Protein AF-A0A847XIX2-F1 (afdb_monomer)

Radius of gyration: 16.36 Å; Cα contacts (8 Å, |Δi|>4): 237; chains: 1; bounding box: 57×35×33 Å

Foldseek 3Di:
DPQPFDAPPVRQWTDGVVIDGVCLVVFDQDFLRKGFDPPDDFQDDPNAGEKEWEAEPPDPQCVVAVVLLVVLVVVLPPRHHYYYHHHCPPPVVLCVVQHPPAPGWIQTRVTIIDGTHSPVVDRVSSSVRSLQSNCVRSVNPPVVSRD

Secondary structure (DSSP, 8-state):
-----EE-TTS-EEESTT-EEHHHHHSPEEGGGEEE-TTPPP-EETTEEEEEEEE-TT-HHHHHHHHHHHHHHHHHGGGSEEEEEESSSTTHHHHHHH-SS-SSEEEETTTEEEES--TTT-HHHHHHHHHHHHHHHHTS-SHHHH-

Structure (mmCIF, N/CA/C/O backbone):
data_AF-A0A847XIX2-F1
#
_entry.id   AF-A0A847XIX2-F1
#
loop_
_atom_site.group_PDB
_atom_site.id
_atom_site.type_symbol
_atom_site.label_atom_id
_atom_site.label_alt_id
_atom_site.label_comp_id
_atom_site.label_asym_id
_atom_site.label_entity_id
_atom_site.label_seq_id
_atom_site.pdbx_PDB_ins_code
_atom_site.Cartn_x
_atom_site.Cartn_y
_atom_site.Cartn_z
_atom_site.occupancy
_atom_site.B_iso_or_equiv
_atom_site.auth_seq_id
_atom_site.auth_comp_id
_atom_site.auth_asym_id
_atom_site.auth_atom_id
_atom_site.pdbx_PDB_model_num
ATOM 1 N N . ASN A 1 1 ? 42.146 12.333 0.985 1.00 47.88 1 ASN A N 1
ATOM 2 C CA . ASN A 1 1 ? 40.869 11.598 0.914 1.00 47.88 1 ASN A CA 1
ATOM 3 C C . ASN A 1 1 ? 40.205 11.676 2.268 1.00 47.88 1 ASN A C 1
ATOM 5 O O . ASN A 1 1 ? 40.368 10.774 3.077 1.00 47.88 1 ASN A O 1
ATOM 9 N N . LEU A 1 2 ? 39.581 12.819 2.542 1.00 46.84 2 LEU A N 1
ATOM 10 C CA . LEU A 1 2 ? 38.723 13.001 3.703 1.00 46.84 2 LEU A CA 1
ATOM 11 C C . LEU A 1 2 ? 37.314 12.763 3.157 1.00 46.84 2 LEU A C 1
ATOM 13 O O . LEU A 1 2 ? 36.837 13.565 2.360 1.00 46.84 2 LEU A O 1
ATOM 17 N N . TYR A 1 3 ? 36.734 11.599 3.436 1.00 54.59 3 TYR A N 1
ATOM 18 C CA . TYR A 1 3 ? 35.312 11.390 3.185 1.00 54.59 3 TYR A CA 1
ATOM 19 C C . TYR A 1 3 ? 34.588 12.157 4.293 1.00 54.59 3 TYR A C 1
ATOM 21 O O . TYR A 1 3 ? 34.498 11.662 5.416 1.00 54.59 3 TYR A O 1
ATOM 29 N N . ASP A 1 4 ? 34.184 13.395 4.011 1.00 63.66 4 ASP A N 1
ATOM 30 C CA . ASP A 1 4 ? 33.362 14.188 4.924 1.00 63.66 4 ASP A CA 1
ATOM 31 C C . ASP A 1 4 ? 31.933 13.656 4.832 1.00 63.66 4 ASP A C 1
ATOM 33 O O . ASP A 1 4 ? 31.161 14.024 3.951 1.00 63.66 4 ASP A O 1
ATOM 37 N N . PHE A 1 5 ? 31.595 12.731 5.724 1.00 66.00 5 PHE A N 1
ATOM 38 C CA . PHE A 1 5 ? 30.208 12.369 5.961 1.00 66.00 5 PHE A CA 1
ATOM 39 C C . PHE A 1 5 ? 29.532 13.525 6.708 1.00 66.00 5 PHE A C 1
ATOM 41 O O . PHE A 1 5 ? 30.010 13.966 7.755 1.00 66.00 5 PHE A O 1
ATOM 48 N N . VAL A 1 6 ? 28.429 14.036 6.165 1.00 74.31 6 VAL A N 1
ATOM 49 C CA . VAL A 1 6 ? 27.674 15.144 6.770 1.00 74.31 6 VAL A CA 1
ATOM 50 C C . VAL A 1 6 ? 26.356 14.600 7.297 1.00 74.31 6 VAL A C 1
ATOM 52 O O . VAL A 1 6 ? 25.604 13.986 6.550 1.00 74.31 6 VAL A O 1
ATOM 55 N N . VAL A 1 7 ? 26.069 14.828 8.576 1.00 72.75 7 VAL A N 1
ATOM 56 C CA . VAL A 1 7 ? 24.781 14.475 9.188 1.00 72.75 7 VAL A CA 1
ATOM 57 C C . VAL A 1 7 ? 23.921 15.733 9.287 1.00 72.75 7 VAL A C 1
ATOM 59 O O . VAL A 1 7 ? 24.438 16.802 9.626 1.00 72.75 7 VAL A O 1
ATOM 62 N N . THR A 1 8 ? 22.628 15.638 8.977 1.00 71.12 8 THR A N 1
ATOM 63 C CA . THR A 1 8 ? 21.691 16.755 9.177 1.00 71.12 8 THR A CA 1
ATOM 64 C C . THR A 1 8 ? 21.594 17.138 10.654 1.00 71.12 8 THR A C 1
ATOM 66 O O . THR A 1 8 ? 21.848 16.333 11.546 1.00 71.12 8 THR A O 1
ATOM 69 N N . ALA A 1 9 ? 21.242 18.394 10.943 1.00 73.12 9 ALA A N 1
ATOM 70 C CA . ALA A 1 9 ? 21.202 18.900 12.320 1.00 73.12 9 ALA A CA 1
ATOM 71 C C . ALA A 1 9 ? 20.197 18.153 13.221 1.00 73.12 9 ALA A C 1
ATOM 73 O O . ALA A 1 9 ? 20.381 18.106 14.435 1.00 73.12 9 ALA A O 1
ATOM 74 N N . ASP A 1 10 ? 19.158 17.573 12.624 1.00 71.25 10 ASP A N 1
ATOM 75 C CA . ASP A 1 10 ? 18.155 16.718 13.266 1.00 71.25 10 ASP A CA 1
ATOM 76 C C . ASP A 1 10 ? 18.567 15.232 13.325 1.00 71.25 10 ASP A C 1
ATOM 78 O O . ASP A 1 10 ? 17.842 14.423 13.892 1.00 71.25 10 ASP A O 1
ATOM 82 N N . GLY A 1 11 ? 19.721 14.859 12.763 1.00 67.00 11 GLY A N 1
ATOM 83 C CA . GLY A 1 11 ? 20.233 13.489 12.769 1.00 67.00 11 GLY A CA 1
ATOM 84 C C . GLY A 1 11 ? 19.557 12.533 11.784 1.00 67.00 11 GLY A C 1
ATOM 85 O O . GLY A 1 11 ? 19.923 11.361 11.767 1.00 67.00 11 GLY A O 1
ATOM 86 N N . SER A 1 12 ? 18.604 13.000 10.974 1.00 67.06 12 SER A N 1
ATOM 87 C CA . SER A 1 12 ? 17.774 12.141 10.116 1.00 67.06 12 SER A CA 1
ATOM 88 C C . SER A 1 12 ? 18.496 11.616 8.872 1.00 67.06 12 SER A C 1
ATOM 90 O O . SER A 1 12 ? 18.178 10.532 8.390 1.00 67.06 12 SER A O 1
ATOM 92 N N . LYS A 1 13 ? 19.490 12.343 8.346 1.00 64.12 13 LYS A N 1
ATOM 93 C CA . LYS A 1 13 ? 20.171 11.981 7.093 1.00 64.12 13 LYS A CA 1
ATOM 94 C C . LYS A 1 13 ? 21.680 12.009 7.242 1.00 64.12 13 LYS A C 1
ATOM 96 O O . LYS A 1 13 ? 22.248 12.950 7.794 1.00 64.12 13 LYS A O 1
ATOM 101 N N . LEU A 1 14 ? 22.324 10.992 6.684 1.00 71.56 14 LEU A N 1
ATOM 102 C CA . LEU A 1 14 ? 23.767 10.885 6.530 1.00 71.56 14 LEU A CA 1
ATOM 103 C C . LEU A 1 14 ? 24.114 11.039 5.048 1.00 71.56 14 LEU A C 1
ATOM 105 O O . LEU A 1 14 ? 23.931 10.131 4.242 1.00 71.56 14 LEU A O 1
ATOM 109 N N . PHE A 1 15 ? 24.677 12.179 4.678 1.00 63.47 15 PHE A N 1
ATOM 110 C CA . PHE A 1 15 ? 25.220 12.387 3.345 1.00 63.47 15 PHE A CA 1
ATOM 111 C C . PHE A 1 15 ? 26.578 11.688 3.229 1.00 63.47 15 PHE A C 1
ATOM 113 O O . PHE A 1 15 ? 27.596 12.166 3.730 1.00 63.47 15 PHE A O 1
ATOM 120 N N . THR A 1 16 ? 26.557 10.528 2.577 1.00 65.19 16 THR A N 1
ATOM 121 C CA . THR A 1 16 ? 27.717 9.888 1.938 1.00 65.19 16 THR A CA 1
ATOM 122 C C . THR A 1 16 ? 27.641 10.124 0.422 1.00 65.19 16 THR A C 1
ATOM 124 O O . THR A 1 16 ? 26.714 10.796 -0.031 1.00 65.19 16 THR A O 1
ATOM 127 N N . ASP A 1 17 ? 28.552 9.557 -0.381 1.00 55.53 17 ASP A N 1
ATOM 128 C CA . ASP A 1 17 ? 28.501 9.649 -1.856 1.00 55.53 17 ASP A CA 1
ATOM 129 C C . ASP A 1 17 ? 27.150 9.192 -2.458 1.00 55.53 17 ASP A C 1
ATOM 131 O O . ASP A 1 17 ? 26.818 9.582 -3.576 1.00 55.53 17 ASP A O 1
ATOM 135 N N . SER A 1 18 ? 26.359 8.399 -1.724 1.00 57.62 18 SER A N 1
ATOM 136 C CA . SER A 1 18 ? 25.035 7.909 -2.131 1.00 57.62 18 SER A CA 1
ATOM 137 C C . SER A 1 18 ? 23.847 8.526 -1.379 1.00 57.62 18 SER A C 1
ATOM 139 O O . SER A 1 18 ? 22.728 8.350 -1.840 1.00 57.62 18 SER A O 1
ATOM 141 N N . GLY A 1 19 ? 24.062 9.268 -0.282 1.00 58.41 19 GLY A N 1
ATOM 142 C CA . GLY A 1 19 ? 22.984 9.764 0.591 1.00 58.41 19 GLY A CA 1
ATOM 143 C C . GLY A 1 19 ? 22.229 8.626 1.297 1.00 58.41 19 GLY A C 1
ATOM 144 O O . GLY A 1 19 ? 21.650 7.757 0.663 1.00 58.41 19 GLY A O 1
ATOM 145 N N . ILE A 1 20 ? 22.260 8.591 2.625 1.00 65.19 20 ILE A N 1
ATOM 146 C CA . ILE A 1 20 ? 21.621 7.545 3.430 1.00 65.19 20 ILE A CA 1
ATOM 147 C C . ILE A 1 20 ? 20.583 8.203 4.337 1.00 65.19 20 ILE A C 1
ATOM 149 O O . ILE A 1 20 ? 20.929 9.101 5.111 1.00 65.19 20 ILE A O 1
ATOM 153 N N . ASP A 1 21 ? 19.334 7.748 4.268 1.00 66.25 21 ASP A N 1
ATOM 154 C CA . ASP A 1 21 ? 18.308 8.106 5.247 1.00 66.25 21 ASP A CA 1
ATOM 155 C C . ASP A 1 21 ? 18.444 7.196 6.478 1.00 66.25 21 ASP A C 1
ATOM 157 O O . ASP A 1 21 ? 18.308 5.974 6.400 1.00 66.25 21 ASP A O 1
ATOM 161 N N . LEU A 1 22 ? 18.806 7.781 7.622 1.00 62.22 22 LEU A N 1
ATOM 162 C CA . LEU A 1 22 ? 19.027 7.020 8.851 1.00 62.22 22 LEU A CA 1
ATOM 163 C C . LEU A 1 22 ? 17.707 6.621 9.510 1.00 62.22 22 LEU A C 1
ATOM 165 O O . LEU A 1 22 ? 17.682 5.622 10.229 1.00 62.22 22 LEU A O 1
ATOM 169 N N . ASN A 1 23 ? 16.620 7.352 9.254 1.00 62.06 23 ASN A N 1
ATOM 170 C CA . ASN A 1 23 ? 15.309 6.996 9.782 1.00 62.06 23 ASN A CA 1
ATOM 171 C C . ASN A 1 23 ? 14.792 5.718 9.119 1.00 62.06 23 ASN A C 1
ATOM 173 O O . ASN A 1 23 ? 14.237 4.876 9.809 1.00 62.06 23 ASN A O 1
ATOM 177 N N . GLU A 1 24 ? 15.048 5.518 7.825 1.00 61.25 24 GLU A N 1
ATOM 178 C CA . GLU A 1 24 ? 14.679 4.281 7.123 1.00 61.25 24 GLU A CA 1
ATOM 179 C C . GLU A 1 24 ? 15.463 3.054 7.629 1.00 61.25 24 GLU A C 1
ATOM 181 O O . GLU A 1 24 ? 14.937 1.945 7.709 1.00 61.25 24 GLU A O 1
ATOM 186 N N . ILE A 1 25 ? 16.731 3.245 8.007 1.00 62.25 25 ILE A N 1
ATOM 187 C CA . ILE A 1 25 ? 17.572 2.175 8.570 1.00 62.25 25 ILE A CA 1
ATOM 188 C C . ILE A 1 25 ? 17.114 1.783 9.977 1.00 62.25 25 ILE A C 1
ATOM 190 O O . ILE A 1 25 ? 17.231 0.620 10.365 1.00 62.25 25 ILE A O 1
ATOM 194 N N . LEU A 1 26 ? 16.654 2.764 10.751 1.00 62.22 26 LEU A N 1
ATOM 195 C CA . LEU A 1 26 ? 16.2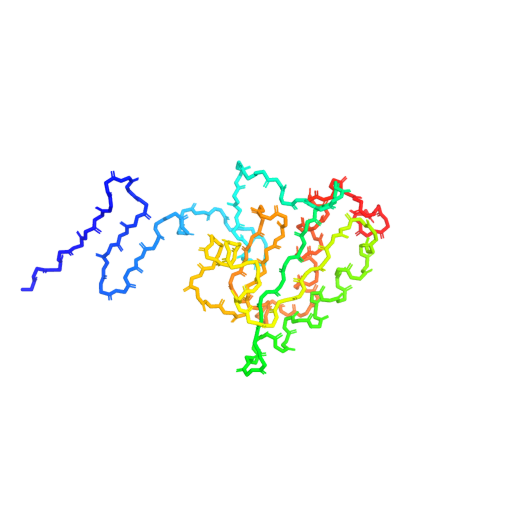11 2.573 12.130 1.00 62.22 26 LEU A CA 1
ATOM 196 C C . LEU A 1 26 ? 14.723 2.225 12.234 1.00 62.22 26 LEU A C 1
ATOM 198 O O . LEU A 1 26 ? 14.295 1.777 13.296 1.00 62.22 26 LEU A O 1
ATOM 202 N N . ALA A 1 27 ? 13.954 2.427 11.163 1.00 63.38 27 ALA A N 1
ATOM 203 C CA . ALA A 1 27 ? 12.546 2.084 11.100 1.00 63.38 27 ALA A CA 1
ATOM 204 C C . ALA A 1 27 ? 12.361 0.576 11.283 1.00 63.38 27 ALA A C 1
ATOM 206 O O . ALA A 1 27 ? 13.058 -0.250 10.682 1.00 63.38 27 ALA A O 1
ATOM 207 N N . GLU A 1 28 ? 11.405 0.223 12.137 1.00 72.06 28 GLU A N 1
ATOM 208 C CA . GLU A 1 28 ? 11.018 -1.162 12.331 1.00 72.06 28 GLU A CA 1
ATOM 209 C C . GLU A 1 28 ? 10.475 -1.711 11.008 1.00 72.06 28 GLU A C 1
ATOM 211 O O . GLU A 1 28 ? 9.582 -1.131 10.384 1.00 72.06 28 GLU A O 1
ATOM 216 N N . ARG A 1 29 ? 11.080 -2.809 10.549 1.00 79.75 29 ARG A N 1
ATOM 217 C CA . ARG A 1 29 ? 10.622 -3.540 9.372 1.00 79.75 29 ARG A CA 1
ATOM 218 C C . ARG A 1 29 ? 9.685 -4.636 9.833 1.00 79.75 29 ARG A C 1
ATOM 220 O O . ARG A 1 29 ? 10.093 -5.521 10.584 1.00 79.75 29 ARG A O 1
ATOM 227 N N . LEU A 1 30 ? 8.455 -4.568 9.356 1.00 88.06 30 LEU A N 1
ATOM 228 C CA . LEU A 1 30 ? 7.449 -5.596 9.543 1.00 88.06 30 LEU A CA 1
ATOM 229 C C . LEU A 1 30 ? 7.524 -6.626 8.410 1.00 88.06 30 LEU A C 1
ATOM 231 O O . LEU A 1 30 ? 8.299 -6.493 7.452 1.00 88.06 30 LEU A O 1
ATOM 235 N N . ASP A 1 31 ? 6.693 -7.657 8.521 1.00 90.50 31 ASP A N 1
ATOM 236 C CA . ASP A 1 31 ? 6.556 -8.687 7.499 1.00 90.50 31 ASP A CA 1
ATOM 237 C C . ASP A 1 31 ? 6.301 -8.082 6.107 1.00 90.50 31 ASP A C 1
ATOM 239 O O . ASP A 1 31 ? 5.658 -7.039 5.958 1.00 90.50 31 ASP A O 1
ATOM 243 N N . GLY A 1 32 ? 6.879 -8.703 5.077 1.00 91.38 32 GLY A N 1
ATOM 244 C CA . GLY A 1 32 ? 6.872 -8.170 3.711 1.00 91.38 32 GLY A CA 1
ATOM 245 C C . GLY A 1 32 ? 7.833 -7.001 3.468 1.00 91.38 32 GLY A C 1
ATOM 246 O O . GLY A 1 32 ? 7.802 -6.420 2.385 1.00 91.38 32 GLY A O 1
ATOM 247 N N . ASN A 1 33 ? 8.713 -6.681 4.427 1.00 92.62 33 ASN A N 1
ATOM 248 C CA . ASN A 1 33 ? 9.621 -5.523 4.418 1.00 92.62 33 ASN A CA 1
ATOM 249 C C . ASN A 1 33 ? 8.898 -4.166 4.434 1.00 92.62 33 ASN A C 1
ATOM 251 O O . ASN A 1 33 ? 9.432 -3.181 3.922 1.00 92.62 33 ASN A O 1
ATOM 255 N N . PHE A 1 34 ? 7.700 -4.110 5.015 1.00 94.75 34 PHE A N 1
ATOM 256 C CA . PHE A 1 34 ? 7.010 -2.846 5.240 1.00 94.75 34 PHE A CA 1
ATOM 257 C C . PHE A 1 34 ? 7.704 -2.046 6.339 1.00 94.75 34 PHE A C 1
ATOM 259 O O . PHE A 1 34 ? 8.065 -2.584 7.384 1.00 94.75 34 PHE A O 1
ATOM 266 N N . LEU A 1 35 ? 7.871 -0.754 6.101 1.00 93.25 35 LEU A N 1
ATOM 267 C CA . LEU A 1 35 ? 8.259 0.224 7.105 1.00 93.25 35 LEU A CA 1
ATOM 268 C C . LEU A 1 35 ? 7.000 0.714 7.822 1.00 93.25 35 LEU A C 1
ATOM 270 O O . LEU A 1 35 ? 5.932 0.809 7.210 1.00 93.25 35 LEU A O 1
ATOM 274 N N . VAL A 1 36 ? 7.131 1.033 9.109 1.00 91.38 36 VAL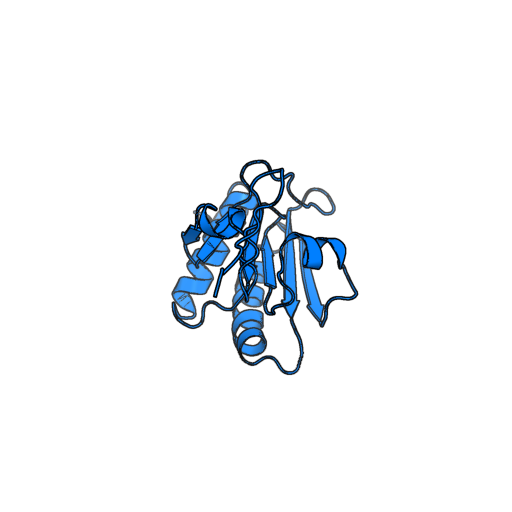 A N 1
ATOM 275 C CA . VAL A 1 36 ? 6.034 1.548 9.936 1.00 91.38 36 VAL A CA 1
ATOM 276 C C . VAL A 1 36 ? 6.307 2.972 10.411 1.00 91.38 36 VAL A C 1
ATOM 278 O O . VAL A 1 36 ? 7.405 3.308 10.857 1.00 91.38 36 VAL A O 1
ATOM 281 N N . LYS A 1 37 ? 5.275 3.814 10.348 1.00 90.25 37 LYS A N 1
ATOM 282 C CA . LYS A 1 37 ? 5.247 5.150 10.945 1.00 90.25 37 LYS A CA 1
ATOM 283 C C . LYS A 1 37 ? 4.311 5.121 12.158 1.00 90.25 37 LYS A C 1
ATOM 285 O O . LYS A 1 37 ? 3.104 5.283 12.018 1.00 90.25 37 LYS A O 1
ATOM 290 N N . GLU A 1 38 ? 4.873 4.864 13.342 1.00 80.81 38 GLU A N 1
ATOM 291 C CA . GLU A 1 38 ? 4.121 4.579 14.584 1.00 80.81 38 GLU A CA 1
ATOM 292 C C . GLU A 1 38 ? 3.062 5.636 14.937 1.00 80.81 38 GLU A C 1
ATOM 294 O O . GLU A 1 38 ? 1.923 5.290 15.246 1.00 80.81 38 GLU A O 1
ATOM 299 N N . ASP A 1 39 ? 3.411 6.919 14.812 1.00 81.56 39 ASP A N 1
ATOM 300 C CA . ASP A 1 39 ? 2.535 8.051 15.145 1.00 81.56 39 ASP A CA 1
ATOM 301 C C . ASP A 1 39 ? 1.829 8.651 13.909 1.00 81.56 39 ASP A C 1
ATOM 303 O O . ASP A 1 39 ? 1.475 9.833 13.897 1.00 81.56 39 ASP A O 1
ATOM 307 N N . ALA A 1 40 ? 1.667 7.875 12.832 1.00 84.00 40 ALA A N 1
ATOM 308 C CA . ALA A 1 40 ? 0.952 8.337 11.646 1.00 84.00 40 ALA A CA 1
ATOM 309 C C . ALA A 1 40 ? -0.546 8.516 11.923 1.00 84.00 40 ALA A C 1
ATOM 311 O O . ALA A 1 40 ? -1.217 7.606 12.415 1.00 84.00 40 ALA A O 1
ATOM 312 N N . GLU A 1 41 ? -1.083 9.671 11.533 1.00 90.44 41 GLU A N 1
ATOM 313 C CA . GLU A 1 41 ? -2.518 9.803 11.295 1.00 90.44 41 GLU A CA 1
ATOM 314 C C . GLU A 1 41 ? -2.880 8.957 10.069 1.00 90.44 41 GLU A C 1
ATOM 316 O O . GLU A 1 41 ? -2.187 9.014 9.049 1.00 90.44 41 GLU A O 1
ATOM 321 N N . ILE A 1 42 ? -3.934 8.144 10.183 1.00 96.25 42 ILE A N 1
ATOM 322 C CA . ILE A 1 42 ? -4.357 7.293 9.074 1.00 96.25 42 ILE A CA 1
ATOM 323 C C . ILE A 1 42 ? -4.913 8.182 7.967 1.00 96.25 42 ILE A C 1
ATOM 325 O O . ILE A 1 42 ? -5.814 8.987 8.194 1.00 96.25 42 ILE A O 1
ATOM 329 N N . ILE A 1 43 ? -4.378 8.027 6.757 1.00 97.56 43 ILE A N 1
ATOM 330 C CA . ILE A 1 43 ? -4.928 8.687 5.575 1.00 97.56 43 ILE A CA 1
ATOM 331 C C . ILE A 1 43 ? -6.255 8.007 5.249 1.00 97.56 43 ILE A C 1
ATOM 333 O O . ILE A 1 43 ? -6.282 6.830 4.878 1.00 97.56 43 ILE A O 1
ATOM 337 N N . GLU A 1 44 ? -7.343 8.758 5.381 1.00 97.31 44 GLU A N 1
ATOM 338 C CA . GLU A 1 44 ? -8.706 8.276 5.185 1.00 97.31 44 GLU A CA 1
ATOM 339 C C . GLU A 1 44 ? -9.451 9.068 4.103 1.00 97.31 44 GLU A C 1
ATOM 341 O O . GLU A 1 44 ? -9.245 10.268 3.919 1.00 97.31 44 GLU A O 1
ATOM 346 N N . GLU A 1 45 ? -10.377 8.397 3.421 1.00 97.75 45 GLU A N 1
ATOM 347 C CA . GLU A 1 45 ? -11.386 9.016 2.563 1.00 97.75 45 GLU A CA 1
ATOM 348 C C . GLU A 1 45 ? -12.756 8.469 2.972 1.00 97.75 45 GLU A C 1
ATOM 350 O O . GLU A 1 45 ? -12.941 7.259 3.091 1.00 97.75 45 GLU A O 1
ATOM 355 N N . ASP A 1 46 ? -13.694 9.365 3.286 1.00 95.25 46 ASP A N 1
ATOM 356 C CA . ASP A 1 46 ? -15.006 9.020 3.854 1.00 95.25 46 ASP A CA 1
ATOM 357 C C . ASP A 1 46 ? -14.937 8.097 5.095 1.00 95.25 46 ASP A C 1
ATOM 359 O O . ASP A 1 46 ? -15.805 7.250 5.313 1.00 95.25 46 ASP A O 1
ATOM 363 N N . GLY A 1 47 ? -13.904 8.278 5.930 1.00 95.75 47 GLY A N 1
ATOM 364 C CA . GLY A 1 47 ? -13.684 7.506 7.162 1.00 95.75 47 GLY A CA 1
ATOM 365 C C . GLY A 1 47 ? -13.170 6.082 6.934 1.00 95.75 47 GLY A C 1
ATOM 366 O O . GLY A 1 47 ? -13.312 5.234 7.813 1.00 95.75 47 GLY A O 1
ATOM 367 N N . LYS A 1 48 ? -12.631 5.797 5.744 1.00 97.81 48 LYS A N 1
ATOM 368 C CA . LYS A 1 48 ? -12.045 4.504 5.377 1.00 97.81 48 LYS A CA 1
ATOM 369 C C . LYS A 1 48 ? -10.556 4.672 5.079 1.00 97.81 48 LYS A C 1
ATOM 371 O O . LYS A 1 48 ? -10.215 5.608 4.350 1.00 97.81 48 LYS A O 1
ATOM 376 N N . PRO A 1 49 ? -9.677 3.768 5.546 1.00 98.19 49 PRO A N 1
ATOM 377 C CA . PRO A 1 49 ? -8.258 3.822 5.216 1.00 98.19 49 PRO A CA 1
ATOM 378 C C . PRO A 1 49 ? -8.015 3.770 3.705 1.00 98.19 49 PRO A C 1
ATOM 380 O O . PRO A 1 49 ? -8.620 2.968 2.986 1.00 98.19 49 PRO A O 1
ATOM 383 N N . VAL A 1 50 ? -7.100 4.610 3.227 1.00 98.69 50 VAL A N 1
ATOM 384 C CA . VAL A 1 50 ? -6.734 4.686 1.811 1.00 98.69 50 VAL A CA 1
ATOM 385 C C . VAL A 1 50 ? -5.510 3.818 1.528 1.00 98.69 50 VAL A C 1
ATOM 387 O O . VAL A 1 50 ? -4.490 3.921 2.208 1.00 98.69 50 VAL A O 1
ATOM 390 N N . ILE A 1 51 ? -5.596 2.982 0.499 1.00 98.69 51 ILE A N 1
ATOM 391 C CA . ILE A 1 51 ? -4.523 2.105 0.030 1.00 98.69 51 ILE A CA 1
ATOM 392 C C . ILE A 1 51 ? -4.018 2.629 -1.311 1.00 98.69 51 ILE A C 1
ATOM 394 O O . ILE A 1 51 ? -4.756 2.624 -2.295 1.00 98.69 51 ILE A O 1
ATOM 398 N N . PHE A 1 52 ? -2.767 3.076 -1.362 1.00 98.50 52 PHE A N 1
ATOM 399 C CA . PHE A 1 52 ? -2.141 3.586 -2.577 1.00 98.50 52 PHE A CA 1
ATOM 400 C C . PHE A 1 52 ? -1.208 2.550 -3.197 1.00 98.50 52 PHE A C 1
ATOM 402 O O . PHE A 1 52 ? -0.410 1.921 -2.499 1.00 98.50 52 PHE A O 1
ATOM 409 N N . LEU A 1 53 ? -1.251 2.463 -4.526 1.00 98.44 53 LEU A N 1
ATOM 410 C CA . LEU A 1 53 ? -0.197 1.862 -5.334 1.00 98.44 53 LEU A CA 1
ATOM 411 C C . LEU A 1 53 ? 0.274 2.869 -6.375 1.00 98.44 53 LEU A C 1
ATOM 413 O O . LEU A 1 53 ? -0.466 3.191 -7.303 1.00 98.44 53 LEU A O 1
ATOM 417 N N . PHE A 1 54 ? 1.521 3.307 -6.257 1.00 98.06 54 PHE A N 1
ATOM 418 C CA . PHE A 1 54 ? 2.197 4.084 -7.288 1.00 98.06 54 PHE A CA 1
ATOM 419 C C . PHE A 1 54 ? 3.011 3.150 -8.181 1.00 98.06 54 PHE A C 1
ATOM 421 O O . PHE A 1 54 ? 3.805 2.340 -7.701 1.00 98.06 54 PHE A O 1
ATOM 428 N N . THR A 1 55 ? 2.804 3.260 -9.489 1.00 96.81 55 THR A N 1
ATOM 429 C C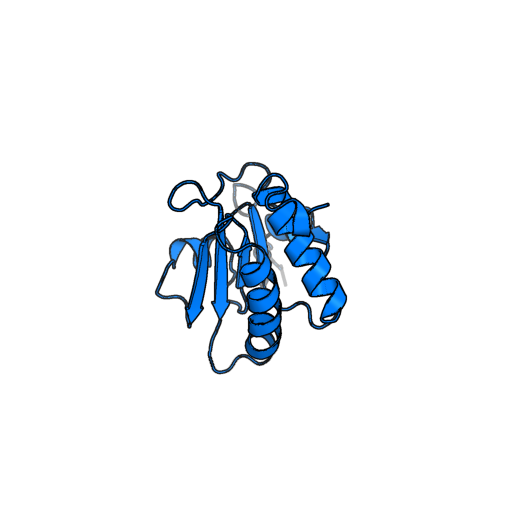A . THR A 1 55 ? 3.320 2.340 -10.512 1.00 96.81 55 THR A CA 1
ATOM 430 C C . THR A 1 55 ? 3.628 3.084 -11.817 1.00 96.81 55 THR A C 1
ATOM 432 O O . THR A 1 55 ? 3.263 4.248 -11.978 1.00 96.81 55 THR A O 1
ATOM 435 N N . THR A 1 56 ? 4.312 2.430 -12.758 1.00 95.06 56 THR A N 1
ATOM 436 C CA . THR A 1 56 ? 4.536 2.915 -14.128 1.00 95.06 56 THR A CA 1
ATOM 437 C C . THR A 1 56 ? 4.436 1.765 -15.137 1.00 95.06 56 THR A C 1
ATOM 439 O O . THR A 1 56 ? 4.678 0.607 -14.796 1.00 95.06 56 THR A O 1
ATOM 442 N N . GLU A 1 57 ? 4.107 2.079 -16.397 1.00 89.25 57 GLU A N 1
ATOM 443 C CA . GLU A 1 57 ? 3.881 1.075 -17.455 1.00 89.25 57 GLU A CA 1
ATOM 444 C C . GLU A 1 57 ? 5.128 0.219 -17.770 1.00 89.25 57 GLU A C 1
ATOM 446 O O . GLU A 1 57 ? 5.008 -0.974 -18.041 1.00 89.25 57 GLU A O 1
ATOM 451 N N . ASP A 1 58 ? 6.333 0.792 -17.672 1.00 89.06 58 ASP A N 1
ATOM 452 C CA . ASP A 1 58 ? 7.604 0.136 -18.026 1.00 89.06 58 ASP A CA 1
ATOM 453 C C . ASP A 1 58 ? 8.368 -0.414 -16.801 1.00 89.06 58 ASP A C 1
ATOM 455 O O . ASP A 1 58 ? 9.602 -0.409 -16.749 1.00 89.06 58 ASP A O 1
ATOM 459 N N . CYS A 1 59 ? 7.645 -0.887 -15.786 1.00 93.12 59 CYS A N 1
ATOM 460 C CA . CYS A 1 59 ? 8.212 -1.393 -14.538 1.00 93.12 59 CYS A CA 1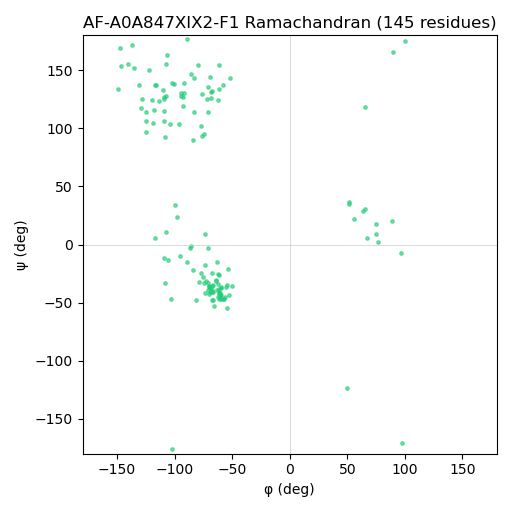
ATOM 461 C C . CYS A 1 59 ? 7.851 -2.878 -14.319 1.00 93.12 59 CYS A C 1
ATOM 463 O O . CYS A 1 59 ? 6.732 -3.189 -13.907 1.00 93.12 59 CYS A O 1
ATOM 465 N N . PRO A 1 60 ? 8.789 -3.829 -14.524 1.00 96.19 60 PRO A N 1
ATOM 466 C CA . PRO A 1 60 ? 8.511 -5.262 -14.371 1.00 96.19 60 PRO A CA 1
ATOM 467 C C . PRO A 1 60 ? 8.049 -5.662 -12.967 1.00 96.19 60 PRO A C 1
ATOM 469 O O . PRO A 1 60 ? 7.179 -6.515 -12.822 1.00 96.19 60 PRO A O 1
ATOM 472 N N . TYR A 1 61 ? 8.615 -5.034 -11.933 1.00 97.44 61 TYR A N 1
ATOM 473 C CA . TYR A 1 61 ? 8.200 -5.266 -10.549 1.00 97.44 61 TYR A CA 1
ATOM 474 C C . TYR A 1 61 ? 6.788 -4.753 -10.288 1.00 97.44 61 TYR A C 1
ATOM 476 O O . TYR A 1 61 ? 6.029 -5.396 -9.576 1.00 97.44 61 TYR A O 1
ATOM 484 N N . CYS A 1 62 ? 6.411 -3.640 -10.911 1.00 97.19 62 CYS A N 1
ATOM 485 C CA . CYS A 1 62 ? 5.074 -3.092 -10.799 1.00 97.19 62 CYS A CA 1
ATOM 486 C C . CYS A 1 62 ? 4.043 -3.985 -11.499 1.00 97.19 62 CYS A C 1
ATOM 488 O O . CYS A 1 62 ? 2.986 -4.248 -10.939 1.00 97.19 62 CYS A O 1
ATOM 490 N N . ALA A 1 63 ? 4.382 -4.520 -12.677 1.00 97.50 63 ALA A N 1
ATOM 491 C CA . ALA A 1 63 ? 3.539 -5.476 -13.394 1.00 97.50 63 ALA A CA 1
ATOM 492 C C . ALA A 1 63 ? 3.315 -6.786 -12.616 1.00 97.50 63 ALA A C 1
ATOM 494 O O . ALA A 1 63 ? 2.317 -7.465 -12.843 1.00 97.50 63 ALA A O 1
ATOM 495 N N . TRP A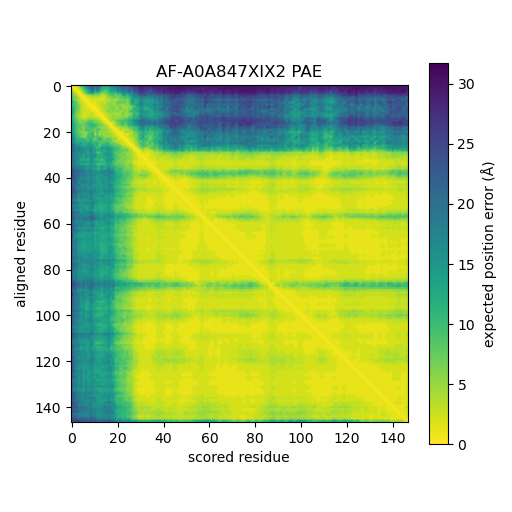 1 64 ? 4.239 -7.146 -11.719 1.00 98.25 64 TRP A N 1
ATOM 496 C CA . TRP A 1 64 ? 4.070 -8.274 -10.806 1.00 98.25 64 TRP A CA 1
ATOM 497 C C . TRP A 1 64 ? 3.234 -7.899 -9.579 1.00 98.25 64 TRP A C 1
ATOM 499 O O . TRP A 1 64 ? 2.305 -8.616 -9.241 1.00 98.25 64 TRP A O 1
ATOM 509 N N . GLU A 1 65 ? 3.542 -6.773 -8.936 1.00 98.38 65 GLU A N 1
ATOM 510 C CA . GLU A 1 65 ? 2.927 -6.364 -7.668 1.00 98.38 65 GLU A CA 1
ATOM 511 C C . GLU A 1 65 ? 1.470 -5.926 -7.818 1.00 98.38 65 GLU A C 1
ATOM 513 O O . GLU A 1 65 ? 0.634 -6.239 -6.975 1.00 98.38 65 GLU A O 1
ATOM 518 N N . GLN A 1 66 ? 1.158 -5.206 -8.898 1.00 98.06 66 GLN A N 1
ATOM 519 C CA . GLN A 1 66 ? -0.165 -4.635 -9.121 1.00 98.06 66 GLN A CA 1
ATOM 520 C C . GLN A 1 66 ? -1.294 -5.678 -9.048 1.00 98.06 66 GLN A C 1
ATOM 522 O O . GLN A 1 66 ? -2.185 -5.479 -8.226 1.00 98.06 66 GLN A O 1
ATOM 527 N N . PRO A 1 67 ? -1.276 -6.789 -9.814 1.00 98.19 67 PRO A N 1
ATOM 528 C CA . PRO A 1 67 ? -2.349 -7.781 -9.732 1.00 98.19 67 PRO A CA 1
ATOM 529 C C . PRO A 1 67 ? -2.430 -8.472 -8.362 1.00 98.19 67 PRO A C 1
ATOM 531 O O . PRO A 1 67 ? -3.520 -8.840 -7.933 1.00 98.19 67 PRO A O 1
ATOM 534 N N . VAL A 1 68 ? -1.303 -8.631 -7.657 1.00 98.62 68 VAL A N 1
ATOM 535 C CA . VAL A 1 68 ? -1.271 -9.241 -6.317 1.00 98.62 68 VAL A CA 1
ATOM 536 C C . VAL A 1 68 ? -1.977 -8.342 -5.307 1.00 98.62 68 VAL A C 1
ATOM 538 O O . VAL A 1 68 ? -2.839 -8.809 -4.564 1.00 98.62 68 VAL A O 1
ATOM 541 N N . LEU A 1 69 ? -1.650 -7.048 -5.308 1.00 98.56 69 LEU A N 1
ATOM 542 C CA . LEU A 1 69 ? -2.293 -6.079 -4.430 1.00 98.56 69 LEU A CA 1
ATOM 543 C C . LEU A 1 69 ? -3.764 -5.865 -4.798 1.00 98.56 69 LEU A C 1
ATOM 545 O O . LEU A 1 69 ? -4.585 -5.790 -3.889 1.00 98.56 69 LEU A O 1
ATOM 549 N N . GLU A 1 70 ? -4.099 -5.789 -6.091 1.00 98.50 70 GLU A N 1
ATOM 550 C CA . GLU A 1 70 ? -5.481 -5.659 -6.579 1.00 98.50 70 GLU A CA 1
ATOM 551 C C . GLU A 1 70 ? -6.371 -6.796 -6.053 1.00 98.50 70 GLU A C 1
ATOM 553 O O . GLU A 1 70 ? -7.444 -6.531 -5.515 1.00 98.50 70 GLU A O 1
ATOM 558 N N . GLU A 1 71 ? -5.897 -8.045 -6.097 1.00 98.50 71 GLU A N 1
ATOM 559 C CA . GLU A 1 71 ? -6.639 -9.188 -5.550 1.00 98.50 71 GLU A CA 1
ATOM 560 C C . GLU A 1 71 ? -6.882 -9.059 -4.037 1.00 98.50 71 GLU A C 1
ATOM 562 O O . GLU A 1 71 ? -7.980 -9.342 -3.551 1.00 98.50 71 GLU A O 1
ATOM 567 N N . VAL A 1 72 ? -5.881 -8.591 -3.282 1.00 98.62 72 VAL A N 1
ATOM 568 C CA . VAL A 1 72 ? -6.033 -8.372 -1.838 1.00 98.62 72 VAL A CA 1
ATOM 569 C C . VAL A 1 72 ? -7.042 -7.259 -1.573 1.00 98.62 72 VAL A C 1
ATOM 571 O O . VAL A 1 72 ? -8.000 -7.488 -0.839 1.00 98.62 72 VAL A O 1
ATOM 574 N N . VAL A 1 73 ? -6.887 -6.071 -2.168 1.00 98.31 73 VAL A N 1
ATOM 575 C CA . VAL A 1 73 ? -7.777 -4.924 -1.893 1.00 98.31 73 VAL A CA 1
ATOM 576 C C . VAL A 1 73 ? -9.219 -5.185 -2.333 1.00 98.31 73 VAL A C 1
ATOM 578 O O . VAL A 1 73 ? -10.147 -4.731 -1.663 1.00 98.31 73 VAL A O 1
ATOM 581 N N . GLU A 1 74 ? -9.434 -5.972 -3.393 1.00 98.31 74 GLU A N 1
ATOM 582 C CA . GLU A 1 74 ? -10.771 -6.418 -3.803 1.00 98.31 74 GLU A CA 1
ATOM 583 C C . GLU A 1 74 ? -11.480 -7.225 -2.704 1.00 98.31 74 GLU A C 1
ATOM 585 O O . GLU A 1 74 ? -12.688 -7.066 -2.513 1.00 98.31 74 GLU A O 1
ATOM 590 N N . SER A 1 75 ? -10.746 -8.040 -1.937 1.00 98.19 75 SER A N 1
ATOM 591 C CA . SER A 1 75 ? -11.314 -8.842 -0.843 1.00 98.19 75 SER A CA 1
ATOM 592 C C . SER A 1 75 ? -11.822 -8.004 0.341 1.00 98.19 75 SER A C 1
ATOM 594 O O . SER A 1 75 ? -12.744 -8.425 1.043 1.00 98.19 75 SER A O 1
ATOM 596 N N . PHE A 1 76 ? -11.284 -6.794 0.525 1.00 98.06 76 PHE A N 1
ATOM 597 C CA . PHE A 1 76 ? -11.713 -5.855 1.568 1.00 98.06 76 PHE A CA 1
ATOM 598 C C . PHE A 1 76 ? -12.927 -5.014 1.154 1.00 98.06 76 PHE A C 1
ATOM 600 O O . PHE A 1 76 ? -13.656 -4.516 2.018 1.00 98.06 76 PHE A O 1
ATOM 607 N N . GLY A 1 77 ? -13.171 -4.868 -0.151 1.00 95.94 77 GLY A N 1
ATOM 608 C CA 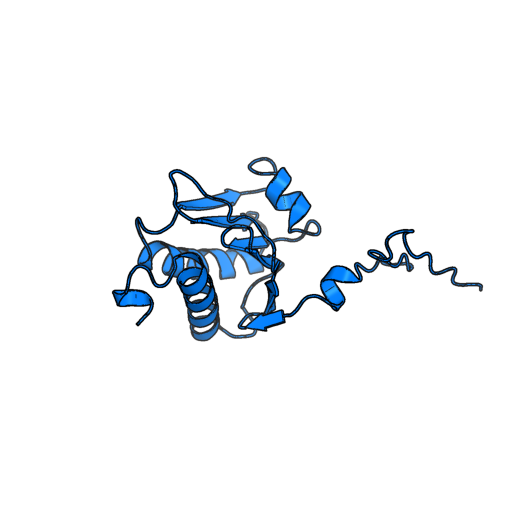. GLY A 1 77 ? -14.320 -4.152 -0.697 1.00 95.94 77 GLY A CA 1
ATOM 609 C C . GLY A 1 77 ? -14.505 -2.765 -0.075 1.00 95.94 77 GLY A C 1
ATOM 610 O O . GLY A 1 77 ? -13.598 -1.938 -0.066 1.00 95.94 77 GLY A O 1
ATOM 611 N N . ASP A 1 78 ? -15.691 -2.522 0.485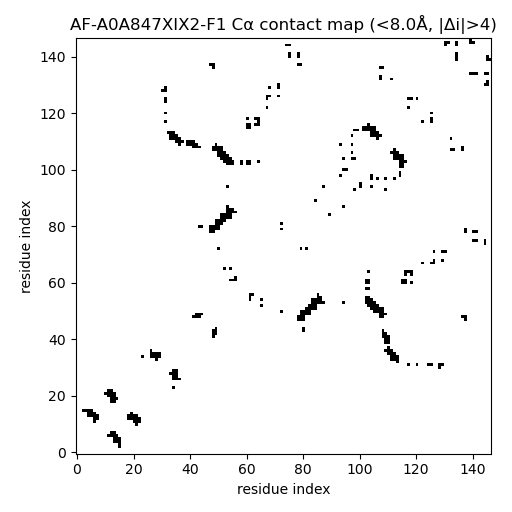 1.00 96.44 78 ASP A N 1
ATOM 612 C CA . ASP A 1 78 ? -16.069 -1.224 1.051 1.00 96.44 78 ASP A CA 1
ATOM 613 C C . ASP A 1 78 ? -15.344 -0.852 2.358 1.00 96.44 78 ASP A C 1
ATOM 615 O O . ASP A 1 78 ? -15.584 0.246 2.863 1.00 96.44 78 ASP A O 1
ATOM 619 N N . ALA A 1 79 ? -14.489 -1.709 2.924 1.00 97.88 79 ALA A N 1
ATOM 620 C CA . ALA A 1 79 ? -13.743 -1.398 4.148 1.00 97.88 79 ALA A CA 1
ATOM 621 C C . ALA A 1 79 ? -12.587 -0.402 3.926 1.00 97.88 79 ALA A C 1
ATOM 623 O O . ALA A 1 79 ? -12.108 0.201 4.884 1.00 97.88 79 ALA A O 1
ATOM 624 N N . ILE A 1 80 ? -12.156 -0.212 2.677 1.00 98.56 80 ILE A N 1
ATOM 625 C CA . ILE A 1 80 ? -11.017 0.635 2.299 1.00 98.56 80 ILE A CA 1
ATOM 626 C C . ILE A 1 80 ? -11.335 1.481 1.059 1.00 98.56 80 ILE A C 1
ATOM 628 O O . ILE A 1 80 ? -12.350 1.280 0.391 1.00 98.56 80 ILE A O 1
ATOM 632 N N . VAL A 1 81 ? -10.439 2.411 0.723 1.00 98.62 81 VAL A N 1
ATOM 633 C CA . VAL A 1 81 ? -10.423 3.106 -0.573 1.00 98.62 81 VAL A CA 1
ATOM 634 C C . VAL A 1 81 ? -9.120 2.787 -1.296 1.00 98.62 81 VAL A C 1
ATOM 636 O O . VAL A 1 81 ? -8.049 3.165 -0.834 1.00 98.62 81 VAL A O 1
ATOM 639 N N . TYR A 1 82 ? -9.194 2.110 -2.443 1.00 98.56 82 TYR A N 1
ATOM 640 C CA . TYR A 1 82 ? -8.014 1.802 -3.252 1.00 98.56 82 TYR A CA 1
ATOM 641 C C . TYR A 1 82 ? -7.739 2.885 -4.304 1.00 98.56 82 TYR A C 1
ATOM 643 O O . TYR A 1 82 ? -8.625 3.279 -5.065 1.00 98.56 82 TYR A O 1
ATOM 651 N N . LYS A 1 83 ? -6.489 3.350 -4.364 1.00 98.19 83 LYS A N 1
ATOM 652 C CA . LYS A 1 83 ? -5.992 4.371 -5.289 1.00 98.19 83 LYS A CA 1
ATOM 653 C C . LYS A 1 83 ? -4.786 3.848 -6.065 1.00 98.19 83 LYS A C 1
ATOM 655 O O . LYS A 1 83 ? -3.644 3.938 -5.618 1.00 98.19 83 LYS A O 1
ATOM 660 N N . LEU A 1 84 ? -5.045 3.355 -7.272 1.00 97.44 84 LEU A N 1
ATOM 661 C CA . LEU A 1 84 ? -4.003 3.081 -8.257 1.00 97.44 84 LEU A CA 1
ATOM 662 C C . LEU A 1 84 ? -3.532 4.394 -8.899 1.00 97.44 84 LEU A C 1
ATOM 664 O O . LEU A 1 84 ? -4.350 5.193 -9.367 1.00 97.44 84 LEU A O 1
ATOM 668 N N . ARG A 1 85 ? -2.219 4.613 -8.935 1.00 96.81 85 ARG A N 1
ATOM 669 C CA . ARG A 1 85 ? -1.571 5.801 -9.498 1.00 96.81 85 ARG A CA 1
ATOM 670 C C . ARG A 1 85 ? -0.548 5.391 -10.544 1.00 96.81 85 ARG A C 1
ATOM 672 O O . ARG A 1 85 ? 0.516 4.865 -10.231 1.00 96.81 85 ARG A O 1
ATOM 679 N N . GLN A 1 86 ? -0.899 5.625 -11.806 1.00 92.00 86 GLN A N 1
ATOM 680 C CA . GLN A 1 86 ? -0.015 5.423 -12.952 1.00 92.00 86 GLN A CA 1
ATOM 681 C C . GLN A 1 86 ? 0.854 6.678 -13.118 1.00 92.00 86 GLN A C 1
ATOM 683 O O . GLN A 1 86 ? 0.468 7.645 -13.774 1.00 92.00 86 GLN A O 1
ATOM 688 N N . GLY A 1 87 ? 2.015 6.680 -12.467 1.00 85.19 87 GLY A N 1
ATOM 689 C CA . GLY A 1 87 ? 2.900 7.832 -12.320 1.00 85.19 87 GLY A CA 1
ATOM 690 C C . GLY A 1 87 ? 2.731 8.567 -10.986 1.00 85.19 87 GLY A C 1
ATOM 691 O O . GLY A 1 87 ? 2.069 8.091 -10.070 1.00 85.19 87 GLY A O 1
ATOM 692 N N . VAL A 1 88 ? 3.369 9.738 -10.884 1.00 79.31 88 VAL A N 1
ATOM 693 C CA . VAL A 1 88 ? 3.590 10.458 -9.609 1.00 79.31 88 VAL A CA 1
ATOM 694 C C . VAL A 1 88 ? 2.902 11.826 -9.536 1.00 79.31 88 VAL A C 1
ATOM 696 O O . VAL A 1 88 ? 3.146 12.595 -8.615 1.00 79.31 88 VAL A O 1
ATOM 699 N N . LEU A 1 89 ? 2.095 12.178 -10.544 1.00 87.50 89 LEU A N 1
ATOM 700 C CA . LEU A 1 89 ? 1.458 13.501 -10.628 1.00 87.50 89 LEU A CA 1
ATOM 701 C C . LEU A 1 89 ? 0.228 13.626 -9.723 1.00 87.50 89 LEU A C 1
ATOM 703 O O . LEU A 1 89 ? -0.083 14.712 -9.243 1.00 87.50 89 LEU A O 1
ATOM 707 N N . GLU A 1 90 ? -0.486 12.526 -9.523 1.00 92.38 90 GLU A N 1
ATOM 708 C CA . GLU A 1 90 ? -1.618 12.442 -8.605 1.00 92.38 90 GLU A CA 1
ATOM 709 C C . GLU A 1 90 ? -1.125 11.979 -7.236 1.00 92.38 90 GLU A C 1
ATOM 711 O O . GLU A 1 90 ? -0.278 11.093 -7.167 1.00 92.38 90 GLU A O 1
ATOM 716 N N . ASP A 1 91 ? -1.657 12.572 -6.161 1.00 95.00 91 ASP A N 1
ATOM 717 C CA . ASP A 1 91 ? -1.242 12.293 -4.777 1.00 95.00 91 ASP A CA 1
ATOM 718 C C . ASP A 1 91 ? 0.288 12.401 -4.580 1.00 95.00 91 ASP A C 1
ATOM 720 O O . ASP A 1 91 ? 0.901 11.648 -3.823 1.00 95.00 91 ASP A O 1
ATOM 724 N N . GLN A 1 92 ? 0.910 13.365 -5.275 1.00 94.75 92 GLN A N 1
ATOM 725 C CA . GLN A 1 92 ? 2.359 13.596 -5.275 1.00 94.75 92 GLN A CA 1
ATOM 726 C C . GLN A 1 92 ? 2.921 13.795 -3.862 1.00 94.75 92 GLN A C 1
ATOM 728 O O . GLN A 1 92 ? 4.010 13.318 -3.574 1.00 94.75 92 GLN A O 1
ATOM 733 N N . GLU A 1 93 ?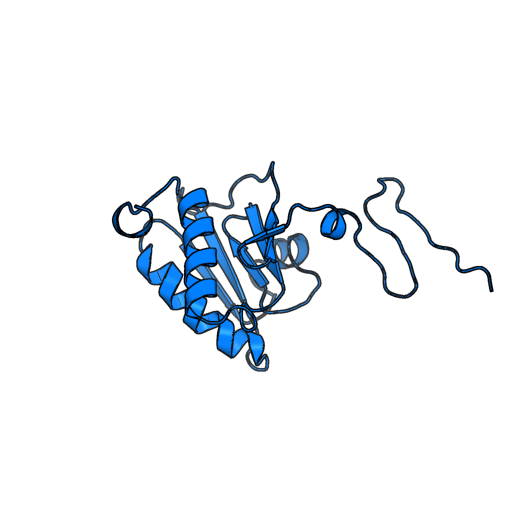 2.176 14.455 -2.972 1.00 94.50 93 GLU A N 1
ATOM 734 C CA . GLU A 1 93 ? 2.587 14.647 -1.575 1.00 94.50 93 GLU A CA 1
ATOM 735 C C . GLU A 1 93 ? 2.764 13.316 -0.831 1.00 94.50 93 GLU A C 1
ATOM 737 O O . GLU A 1 93 ? 3.738 13.149 -0.104 1.00 94.50 93 GLU A O 1
ATOM 742 N N . VAL A 1 94 ? 1.896 12.331 -1.092 1.00 95.69 94 VAL A N 1
ATOM 743 C CA . VAL A 1 94 ? 2.013 10.977 -0.533 1.00 95.69 94 VAL A CA 1
ATOM 744 C C . VAL A 1 94 ? 3.210 10.257 -1.158 1.00 95.69 94 VAL A C 1
ATOM 746 O O . VAL A 1 94 ? 3.987 9.615 -0.454 1.00 95.69 94 VAL A O 1
ATOM 749 N N . PHE A 1 95 ? 3.402 10.385 -2.473 1.00 95.56 95 PHE A N 1
ATOM 750 C CA . PHE A 1 95 ? 4.551 9.778 -3.148 1.00 95.56 95 PHE A CA 1
ATOM 751 C C . PHE A 1 95 ? 5.891 10.329 -2.633 1.00 95.56 95 PHE A C 1
ATOM 753 O O . PHE A 1 95 ? 6.825 9.563 -2.417 1.00 95.56 95 PHE A O 1
ATOM 760 N N . GLU A 1 96 ? 5.987 11.641 -2.419 1.00 93.56 96 GLU A N 1
ATOM 761 C CA . GLU A 1 96 ? 7.194 12.305 -1.915 1.00 93.56 96 GLU A CA 1
ATOM 762 C C . GLU A 1 96 ? 7.452 12.034 -0.431 1.00 93.56 96 GLU A C 1
ATOM 764 O O . GLU A 1 96 ? 8.607 12.004 -0.009 1.00 93.56 96 GLU A O 1
ATOM 769 N N . GLU A 1 97 ? 6.400 11.851 0.368 1.00 92.75 97 GLU A N 1
ATOM 770 C CA . GLU A 1 97 ? 6.540 11.565 1.794 1.00 92.75 97 GLU A CA 1
ATOM 771 C C . GLU A 1 97 ? 7.030 10.135 2.059 1.00 92.75 97 GLU A C 1
ATOM 773 O O . GLU A 1 97 ? 7.877 9.930 2.929 1.00 92.75 97 GLU A O 1
ATOM 778 N N . PHE A 1 98 ? 6.505 9.152 1.323 1.00 92.88 98 PHE A N 1
ATOM 779 C CA . PHE A 1 98 ? 6.755 7.728 1.587 1.00 92.88 98 PHE A CA 1
ATOM 780 C C . PHE A 1 98 ? 7.716 7.063 0.592 1.00 92.88 98 PHE A C 1
ATOM 782 O O . PHE A 1 98 ? 8.166 5.941 0.830 1.00 92.88 98 PHE A O 1
ATOM 789 N N . GLY A 1 99 ? 8.016 7.719 -0.528 1.00 89.94 99 GLY A N 1
ATOM 790 C CA . GLY A 1 99 ? 8.880 7.207 -1.586 1.00 89.94 99 GLY A CA 1
ATOM 791 C C . GLY A 1 99 ? 10.249 7.880 -1.643 1.00 89.94 99 GLY A C 1
ATOM 792 O O . GLY A 1 99 ? 10.462 8.985 -1.154 1.00 89.94 99 GLY A O 1
ATOM 793 N N . ASP A 1 100 ? 11.182 7.226 -2.330 1.00 89.69 100 ASP A N 1
ATOM 794 C CA . ASP A 1 100 ? 12.507 7.759 -2.680 1.00 89.69 100 ASP A CA 1
ATOM 795 C C . ASP A 1 100 ? 12.625 8.100 -4.182 1.00 89.69 100 ASP A C 1
ATOM 797 O O . ASP A 1 100 ? 13.711 8.365 -4.700 1.00 89.69 100 ASP A O 1
ATOM 801 N N . GLY A 1 101 ? 11.492 8.080 -4.894 1.00 89.19 101 GLY A N 1
ATOM 802 C CA . GLY A 1 101 ? 11.415 8.141 -6.354 1.00 89.19 101 GLY A CA 1
ATOM 803 C C . GLY A 1 101 ? 11.285 6.774 -7.039 1.00 89.19 101 GLY A C 1
ATOM 804 O O . GLY A 1 101 ? 11.068 6.729 -8.251 1.00 89.19 101 GLY A O 1
ATOM 805 N N . GLY A 1 102 ? 11.394 5.670 -6.296 1.00 92.00 102 GLY A N 1
ATOM 806 C CA . GLY A 1 102 ? 11.210 4.307 -6.783 1.00 92.00 102 GLY A CA 1
ATOM 807 C C . GLY A 1 102 ? 9.746 3.872 -6.916 1.00 92.00 102 GLY A C 1
ATOM 808 O O . GLY A 1 102 ? 8.856 4.357 -6.220 1.00 92.00 102 GLY A O 1
ATOM 809 N N . VAL A 1 103 ? 9.509 2.909 -7.812 1.00 96.06 103 VAL A N 1
ATOM 810 C CA . VAL A 1 103 ? 8.227 2.206 -7.982 1.00 96.06 103 VAL A CA 1
ATOM 811 C C . VAL A 1 103 ? 8.456 0.684 -8.118 1.00 96.06 103 VAL A C 1
ATOM 813 O O . VAL A 1 103 ? 9.516 0.282 -8.611 1.00 96.06 103 VAL A O 1
ATOM 816 N N . PRO A 1 104 ? 7.496 -0.176 -7.716 1.00 97.56 104 PRO A N 1
ATOM 817 C CA . PRO A 1 104 ? 6.212 0.190 -7.118 1.00 97.56 104 PRO A CA 1
ATOM 818 C C . PRO A 1 104 ? 6.390 0.762 -5.708 1.00 97.56 104 PRO A C 1
ATOM 820 O O . PRO A 1 104 ? 7.276 0.328 -4.978 1.00 97.56 104 PRO A O 1
ATOM 823 N N . LEU A 1 105 ? 5.567 1.741 -5.340 1.00 98.00 105 LEU A N 1
ATOM 824 C CA . LEU A 1 105 ? 5.449 2.216 -3.960 1.00 98.00 105 LEU A CA 1
ATOM 825 C C . LEU A 1 105 ? 4.048 1.871 -3.465 1.00 98.00 105 LEU A C 1
ATOM 827 O O . LEU A 1 105 ? 3.053 2.275 -4.070 1.00 98.00 105 LEU A O 1
ATOM 831 N N . ILE A 1 106 ? 3.990 1.137 -2.361 1.00 98.50 106 ILE A N 1
ATOM 832 C CA . ILE A 1 106 ? 2.756 0.750 -1.684 1.00 98.50 106 ILE A CA 1
ATOM 833 C C . ILE A 1 106 ? 2.661 1.572 -0.406 1.00 98.50 106 ILE A C 1
ATOM 835 O O . ILE A 1 106 ? 3.602 1.571 0.389 1.00 98.50 106 ILE A O 1
ATOM 839 N N . VAL A 1 107 ? 1.532 2.246 -0.197 1.00 98.25 107 VAL A N 1
ATOM 840 C CA . VAL A 1 107 ? 1.251 2.992 1.037 1.00 98.25 107 VAL A CA 1
ATOM 841 C C . VAL A 1 107 ? -0.113 2.571 1.561 1.00 98.25 107 VAL A C 1
ATOM 843 O O . VAL A 1 107 ? -1.134 2.775 0.911 1.00 98.25 107 VAL A O 1
ATOM 846 N N . LEU A 1 108 ? -0.132 1.984 2.750 1.00 98.44 108 LEU A N 1
ATOM 847 C CA . LEU A 1 108 ? -1.324 1.492 3.422 1.00 98.44 108 LEU A CA 1
ATOM 848 C C . LEU A 1 108 ? -1.684 2.479 4.541 1.00 98.44 108 LEU A C 1
ATOM 850 O O . LEU A 1 108 ? -1.007 2.553 5.573 1.00 98.44 108 LEU A O 1
ATOM 854 N N . GLY A 1 109 ? -2.711 3.295 4.296 1.00 97.38 109 GLY A N 1
ATOM 855 C CA . GLY A 1 109 ? -3.244 4.290 5.229 1.00 97.38 109 GLY A CA 1
ATOM 856 C C . GLY A 1 109 ? -2.227 5.305 5.749 1.00 97.38 109 GLY A C 1
ATOM 857 O O . GLY A 1 109 ? -2.418 5.834 6.833 1.00 97.38 109 GLY A O 1
ATOM 858 N N . GLY A 1 110 ? -1.114 5.535 5.046 1.00 96.19 110 GLY A N 1
ATOM 859 C CA . GLY A 1 110 ? -0.018 6.396 5.518 1.00 96.19 110 GLY A CA 1
ATOM 860 C C . GLY A 1 110 ? 0.754 5.857 6.733 1.00 96.19 110 GLY A C 1
ATOM 861 O O . GLY A 1 110 ? 1.624 6.547 7.262 1.00 96.19 110 GLY A O 1
ATOM 862 N N . LYS A 1 111 ? 0.455 4.632 7.183 1.00 95.56 111 LYS A N 1
ATOM 863 C CA . LYS A 1 111 ? 1.088 4.007 8.351 1.00 95.56 111 LYS A CA 1
ATOM 864 C C . LYS A 1 111 ? 2.120 2.961 7.964 1.00 95.56 111 LYS A C 1
ATOM 866 O O . LYS A 1 111 ? 3.220 2.969 8.511 1.00 95.56 111 LYS A O 1
ATOM 871 N N . TYR A 1 112 ? 1.763 2.074 7.039 1.00 96.44 112 TYR A N 1
ATOM 872 C CA . TYR A 1 112 ? 2.665 1.047 6.527 1.00 96.44 112 TYR A CA 1
ATOM 873 C C . TYR A 1 112 ? 3.018 1.375 5.089 1.00 96.44 112 TYR A C 1
ATOM 875 O O . TYR A 1 112 ? 2.131 1.677 4.294 1.00 96.44 112 TYR A O 1
ATOM 883 N N . TYR A 1 113 ? 4.292 1.313 4.731 1.00 97.06 113 TYR A N 1
ATOM 884 C CA . TYR A 1 113 ? 4.704 1.588 3.361 1.00 97.06 113 TYR A CA 1
ATOM 885 C C . TYR A 1 113 ? 5.904 0.752 2.942 1.00 97.06 113 TYR A C 1
ATOM 887 O O . TYR A 1 113 ? 6.704 0.317 3.771 1.00 97.06 113 TYR A O 1
ATOM 895 N N . ARG A 1 114 ? 6.020 0.506 1.638 1.00 96.38 114 ARG A N 1
ATOM 896 C CA . ARG A 1 114 ? 7.129 -0.248 1.058 1.00 96.38 114 ARG A CA 1
ATOM 897 C C . ARG A 1 114 ? 7.431 0.229 -0.351 1.00 96.38 114 ARG A C 1
ATOM 899 O O . ARG A 1 114 ? 6.534 0.321 -1.187 1.00 96.38 114 ARG A O 1
ATOM 906 N N . ILE A 1 115 ? 8.715 0.435 -0.619 1.00 95.81 115 ILE A N 1
ATOM 907 C CA . ILE A 1 115 ? 9.249 0.609 -1.967 1.00 95.81 115 ILE A CA 1
ATOM 908 C C . ILE A 1 115 ? 9.698 -0.764 -2.477 1.00 95.81 115 ILE A C 1
ATOM 910 O O . ILE A 1 115 ? 10.468 -1.467 -1.819 1.00 95.81 115 ILE A O 1
ATOM 914 N N . GLY A 1 116 ? 9.220 -1.146 -3.656 1.00 96.12 116 GLY A N 1
ATOM 915 C CA . GLY A 1 116 ? 9.493 -2.431 -4.287 1.00 96.12 116 GLY A CA 1
ATOM 916 C C . GLY A 1 116 ? 8.374 -3.461 -4.126 1.00 96.12 116 GLY A C 1
ATOM 917 O O . GLY A 1 116 ? 7.359 -3.242 -3.463 1.00 96.12 116 GLY A O 1
ATOM 918 N N . ALA A 1 117 ? 8.585 -4.597 -4.788 1.00 96.56 117 ALA A N 1
ATOM 919 C CA . ALA A 1 117 ? 7.623 -5.685 -4.915 1.00 96.56 117 ALA A CA 1
ATOM 920 C C . ALA A 1 117 ? 8.002 -6.916 -4.073 1.00 96.56 117 ALA A C 1
ATOM 922 O O . ALA A 1 117 ? 9.186 -7.182 -3.838 1.00 96.56 117 ALA A O 1
ATOM 923 N N . GLY A 1 118 ? 7.001 -7.719 -3.719 1.00 96.19 118 GLY A N 1
ATOM 924 C CA . GLY A 1 118 ? 7.093 -8.939 -2.909 1.00 96.19 118 GLY A CA 1
ATOM 925 C C . GLY A 1 118 ? 7.709 -10.165 -3.588 1.00 96.19 118 GLY A C 1
ATOM 926 O O . GLY A 1 118 ? 7.685 -11.261 -3.029 1.00 96.19 118 GLY A O 1
ATOM 927 N N . VAL A 1 119 ? 8.282 -10.017 -4.789 1.00 95.25 119 VAL A N 1
ATOM 928 C CA . VAL A 1 119 ? 8.690 -11.129 -5.677 1.00 95.25 119 VAL A CA 1
ATOM 929 C C . VAL A 1 119 ? 9.538 -12.198 -4.976 1.00 95.25 119 VAL A C 1
ATOM 931 O O . VAL A 1 119 ? 9.431 -13.380 -5.294 1.00 95.25 119 VAL A O 1
ATOM 934 N N . GLN A 1 120 ? 10.398 -11.802 -4.033 1.00 93.88 120 GLN A N 1
ATOM 935 C CA . GLN A 1 120 ? 11.278 -12.736 -3.320 1.00 93.88 120 GLN A CA 1
ATOM 936 C C . GLN A 1 120 ? 10.533 -13.643 -2.335 1.00 93.88 120 GLN A C 1
ATOM 938 O O . GLN A 1 120 ? 10.951 -14.783 -2.144 1.00 93.88 120 GLN A O 1
ATOM 943 N N . ALA A 1 121 ? 9.462 -13.143 -1.712 1.00 93.50 121 ALA A N 1
ATOM 944 C CA . ALA A 1 121 ? 8.603 -13.937 -0.837 1.00 93.50 121 ALA A CA 1
ATOM 945 C C . ALA A 1 121 ? 7.708 -14.878 -1.658 1.00 93.50 121 ALA A C 1
ATOM 947 O O . ALA A 1 121 ? 7.441 -16.006 -1.245 1.00 93.50 121 ALA A O 1
ATOM 948 N N . GLY A 1 122 ? 7.315 -14.433 -2.854 1.00 97.06 122 GLY A N 1
ATOM 949 C CA . GLY A 1 122 ? 6.337 -15.112 -3.690 1.00 97.06 122 GLY A CA 1
ATOM 950 C C . GLY A 1 122 ? 4.918 -14.634 -3.393 1.00 97.06 122 GLY A C 1
ATOM 951 O O . GLY A 1 122 ? 4.662 -13.960 -2.400 1.00 97.06 122 GLY A O 1
ATOM 952 N N . GLU A 1 123 ? 4.002 -14.973 -4.293 1.00 98.06 123 GLU A N 1
ATOM 953 C CA . GLU A 1 123 ? 2.648 -14.414 -4.323 1.00 98.06 123 GLU A CA 1
ATOM 954 C C . GLU A 1 123 ? 1.836 -14.709 -3.053 1.00 98.06 123 GLU A C 1
ATOM 956 O O . GLU A 1 123 ? 1.254 -13.792 -2.486 1.00 98.06 123 GLU A O 1
ATOM 961 N N . ASP A 1 124 ? 1.838 -15.956 -2.569 1.00 97.88 124 ASP A N 1
ATOM 962 C CA . ASP A 1 124 ? 1.024 -16.357 -1.411 1.00 97.88 124 ASP A CA 1
ATOM 963 C C . ASP A 1 124 ? 1.422 -15.603 -0.131 1.00 97.88 124 ASP A C 1
ATOM 965 O O . ASP A 1 124 ? 0.565 -15.088 0.585 1.00 97.88 124 ASP A O 1
ATOM 969 N N . LEU A 1 125 ? 2.728 -15.498 0.138 1.00 97.44 125 LEU A N 1
ATOM 970 C CA . LEU A 1 125 ? 3.235 -14.769 1.304 1.00 97.44 125 LEU A CA 1
ATOM 971 C C . LEU A 1 125 ? 3.042 -13.262 1.152 1.00 97.44 125 LEU A C 1
ATOM 973 O O . LEU A 1 125 ? 2.723 -12.590 2.127 1.00 97.44 125 LEU A O 1
ATOM 977 N N . GLU A 1 126 ? 3.197 -12.724 -0.058 1.00 98.25 126 GLU A N 1
ATOM 978 C CA . GLU A 1 126 ? 2.929 -11.308 -0.297 1.00 98.25 126 GLU A CA 1
ATOM 979 C C . GLU A 1 126 ? 1.466 -10.961 0.006 1.00 98.25 126 GLU A C 1
ATOM 981 O O . GLU A 1 126 ? 1.196 -9.989 0.711 1.00 98.25 126 GLU A O 1
ATOM 986 N N . LYS A 1 127 ? 0.522 -11.804 -0.433 1.00 98.56 127 LYS A N 1
ATOM 987 C CA . LYS A 1 127 ? -0.901 -11.656 -0.103 1.00 98.56 127 LYS A CA 1
ATOM 988 C C . LYS A 1 127 ? -1.144 -11.711 1.403 1.00 98.56 127 LYS A C 1
ATOM 990 O O . LYS A 1 127 ? -1.900 -10.888 1.917 1.00 98.56 127 LYS A O 1
ATOM 995 N N . GLU A 1 128 ? -0.500 -12.635 2.116 1.00 97.88 128 GLU A N 1
ATOM 996 C CA . GLU A 1 128 ? -0.605 -12.755 3.577 1.00 97.88 128 GLU A CA 1
ATOM 997 C C . GLU A 1 128 ? -0.117 -11.484 4.293 1.00 97.88 128 GLU A C 1
ATOM 999 O O . GLU A 1 128 ? -0.804 -10.965 5.178 1.00 97.88 128 GLU A O 1
ATOM 1004 N N . TYR A 1 129 ? 1.027 -10.935 3.878 1.00 97.75 129 TYR A N 1
ATOM 1005 C CA . TYR A 1 129 ? 1.594 -9.720 4.468 1.00 97.75 129 TYR A CA 1
ATOM 1006 C C . TYR A 1 129 ? 0.725 -8.492 4.205 1.00 97.75 129 TYR A C 1
ATOM 1008 O O . TYR A 1 129 ? 0.388 -7.763 5.140 1.00 97.75 129 TYR A O 1
ATOM 1016 N N . LEU A 1 130 ? 0.302 -8.290 2.954 1.00 98.50 130 LEU A N 1
ATOM 1017 C CA . LEU A 1 130 ? -0.609 -7.208 2.583 1.00 98.50 130 LEU A CA 1
ATOM 1018 C C . LEU A 1 130 ? -1.923 -7.298 3.366 1.00 98.50 130 LEU A C 1
ATOM 1020 O O . LEU A 1 130 ? -2.361 -6.308 3.952 1.00 98.50 130 LEU A O 1
ATOM 1024 N N . THR A 1 131 ? -2.514 -8.494 3.439 1.00 98.50 131 THR A N 1
ATOM 1025 C CA . THR A 1 131 ? -3.758 -8.739 4.183 1.00 98.50 131 THR A CA 1
ATOM 1026 C C . THR A 1 131 ? -3.587 -8.406 5.660 1.00 98.50 131 THR A C 1
ATOM 1028 O O . THR A 1 131 ? -4.397 -7.671 6.216 1.00 98.50 131 THR A O 1
ATOM 1031 N N . THR A 1 132 ? -2.502 -8.871 6.284 1.00 97.69 132 THR A N 1
ATOM 1032 C CA . THR A 1 132 ? -2.209 -8.616 7.702 1.00 97.69 132 THR A CA 1
ATOM 1033 C C . THR A 1 132 ? -2.147 -7.118 8.001 1.00 97.69 132 THR A C 1
ATOM 1035 O O . THR A 1 132 ? -2.783 -6.636 8.943 1.00 97.69 132 THR A O 1
ATOM 1038 N N . HIS A 1 133 ? -1.431 -6.350 7.178 1.00 97.50 133 HIS A N 1
ATOM 1039 C CA . HIS A 1 133 ? -1.294 -4.906 7.378 1.00 97.50 133 HIS A CA 1
ATOM 1040 C C . HIS A 1 133 ? -2.610 -4.156 7.154 1.00 97.50 133 HIS A C 1
ATOM 1042 O O . HIS A 1 133 ? -2.940 -3.257 7.931 1.00 97.50 133 HIS A O 1
ATOM 1048 N N . ILE A 1 134 ? -3.400 -4.545 6.149 1.00 98.25 134 ILE A N 1
ATOM 1049 C CA . ILE A 1 134 ? -4.714 -3.937 5.889 1.00 98.25 134 ILE A CA 1
ATOM 1050 C C . ILE A 1 134 ? -5.722 -4.305 6.995 1.00 98.25 134 ILE A C 1
ATOM 1052 O O . ILE A 1 134 ? -6.489 -3.446 7.432 1.00 98.25 134 ILE A O 1
ATOM 1056 N N . CYS A 1 135 ? -5.687 -5.526 7.533 1.00 98.00 135 CYS A N 1
ATOM 1057 C CA . CYS A 1 135 ? -6.490 -5.916 8.696 1.00 98.00 135 CYS A CA 1
ATOM 1058 C C . CYS A 1 135 ? -6.153 -5.075 9.934 1.00 98.00 135 CYS A C 1
ATOM 1060 O O . CYS A 1 135 ? -7.053 -4.601 10.626 1.00 98.00 135 CYS A O 1
ATOM 1062 N N . ASN A 1 136 ? -4.868 -4.811 10.184 1.00 95.44 136 ASN A N 1
ATOM 1063 C CA . ASN A 1 136 ? -4.450 -3.932 11.279 1.00 95.44 136 ASN A CA 1
ATOM 1064 C C . ASN A 1 136 ? -4.953 -2.490 11.093 1.00 95.44 136 ASN A C 1
ATOM 1066 O O . ASN A 1 136 ? -5.371 -1.854 12.060 1.00 95.44 136 ASN A O 1
ATOM 1070 N N . LEU A 1 137 ? -4.946 -1.981 9.857 1.00 95.50 137 LEU A N 1
ATOM 1071 C CA . LEU A 1 137 ? -5.452 -0.647 9.505 1.00 95.50 137 LEU A CA 1
ATOM 1072 C C . LEU A 1 137 ? -6.962 -0.501 9.681 1.00 95.50 137 LEU A C 1
ATOM 1074 O O . LEU A 1 137 ? -7.437 0.533 10.138 1.00 95.50 137 LEU A O 1
ATOM 1078 N N . THR A 1 138 ? -7.711 -1.528 9.302 1.00 96.25 138 THR A N 1
ATOM 1079 C CA . THR A 1 138 ? -9.181 -1.534 9.330 1.00 96.25 138 THR A CA 1
ATOM 1080 C C . THR A 1 138 ? -9.751 -1.943 10.687 1.00 96.25 138 THR A C 1
ATOM 1082 O O . THR A 1 138 ? -10.969 -1.982 10.857 1.00 96.25 138 THR A O 1
ATOM 1085 N N . GLY A 1 139 ? -8.895 -2.271 11.661 1.00 94.75 139 GLY A N 1
ATOM 1086 C CA . GLY A 1 139 ? -9.327 -2.801 12.953 1.00 94.75 139 GLY A CA 1
ATOM 1087 C C . GLY A 1 139 ? -9.988 -4.179 12.844 1.00 94.75 139 GLY A C 1
ATOM 1088 O O . GLY A 1 139 ? -10.872 -4.484 13.641 1.00 94.75 139 GLY A O 1
ATOM 1089 N N . GLY A 1 140 ? -9.578 -4.989 11.862 1.00 95.88 140 GLY A N 1
ATOM 1090 C CA . GLY A 1 140 ? -10.076 -6.348 11.631 1.00 95.88 140 GLY A CA 1
ATOM 1091 C C . GLY A 1 140 ? -11.309 -6.441 10.727 1.00 95.88 140 GLY A C 1
ATOM 1092 O O . GLY A 1 140 ? -12.024 -7.438 10.787 1.00 95.88 140 GLY A O 1
ATOM 1093 N N . ILE A 1 141 ? -11.594 -5.423 9.906 1.00 95.00 141 ILE A N 1
ATOM 1094 C CA . ILE A 1 141 ? -12.784 -5.392 9.043 1.00 95.00 141 ILE A CA 1
ATOM 1095 C C . ILE A 1 141 ? -12.378 -5.553 7.567 1.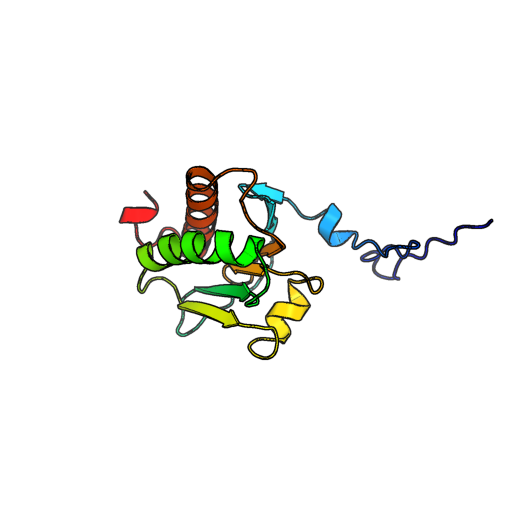00 95.00 141 ILE A C 1
ATOM 1097 O O . ILE A 1 141 ? -11.597 -4.745 7.068 1.00 95.00 141 ILE A O 1
ATOM 1101 N N . PRO A 1 142 ? -12.962 -6.512 6.821 1.00 96.44 142 PRO A N 1
ATOM 1102 C CA . PRO A 1 142 ? -14.024 -7.435 7.233 1.00 96.44 142 PRO A CA 1
ATOM 1103 C C . PRO A 1 142 ? -13.502 -8.672 7.988 1.00 96.44 142 PRO A C 1
ATOM 1105 O O . PRO A 1 142 ? -12.501 -9.271 7.600 1.00 96.44 142 PRO A O 1
ATOM 1108 N N . GLU A 1 143 ? -14.253 -9.129 8.998 1.00 95.31 143 GLU A N 1
ATOM 1109 C CA . GLU A 1 143 ? -13.910 -10.319 9.806 1.00 95.31 143 GLU A CA 1
ATOM 1110 C C . GLU A 1 143 ? -13.681 -11.570 8.944 1.00 95.31 143 GLU A C 1
ATOM 1112 O O . GLU A 1 143 ? -12.794 -12.359 9.222 1.00 95.31 143 GLU A O 1
ATOM 1117 N N . SER A 1 144 ? -14.416 -11.729 7.836 1.00 95.44 144 SER A N 1
ATOM 1118 C CA . SER A 1 144 ? -14.269 -12.883 6.934 1.00 95.44 144 SER A CA 1
ATOM 1119 C C . SER A 1 144 ? -12.903 -13.001 6.251 1.00 95.44 144 SER A C 1
ATOM 1121 O O . SER A 1 144 ? -12.636 -14.027 5.631 1.00 95.44 144 SER A O 1
ATOM 1123 N N . ILE A 1 145 ? -12.106 -11.931 6.278 1.00 96.25 145 ILE A N 1
ATOM 1124 C CA . ILE A 1 145 ? -10.747 -11.878 5.732 1.00 96.25 145 ILE A CA 1
ATOM 1125 C C . ILE A 1 145 ? -9.712 -11.820 6.865 1.00 96.25 145 ILE A C 1
ATOM 1127 O O . ILE A 1 145 ? -8.625 -12.371 6.719 1.00 96.25 145 ILE A O 1
ATOM 1131 N N . CYS A 1 146 ? -10.049 -11.173 7.984 1.00 94.19 146 CYS A N 1
ATOM 1132 C CA . CYS A 1 146 ? -9.120 -10.902 9.080 1.00 94.19 146 CYS A CA 1
ATOM 1133 C C . CYS A 1 146 ? -9.139 -11.919 10.238 1.00 94.19 146 CYS A C 1
ATOM 1135 O O . CYS A 1 146 ? -8.252 -11.834 11.091 1.00 94.19 146 CYS A O 1
ATOM 1137 N N . GLU A 1 147 ? -10.105 -12.850 10.289 1.00 80.50 147 GLU A N 1
ATOM 1138 C CA . GLU A 1 147 ? -10.227 -13.919 11.308 1.00 80.50 147 GLU A CA 1
ATOM 1139 C C . GLU A 1 147 ? -10.167 -15.350 10.744 1.00 80.50 147 GLU A C 1
ATOM 1141 O O . GLU A 1 147 ? -10.752 -15.621 9.668 1.00 80.50 147 GLU A O 1
#

Nearest PDB structures (foldseek):
  1w89-assembly2_C  TM=6.994E-01  e=3.955E-04  Homo sapiens
  3hyp-assembly1_A  TM=6.370E-01  e=3.265E-04  Bacteroides fragilis
  3tco-assembly3_C  TM=6.733E-01  e=1.332E-03  Saccharolobus solfataricus
  3hxs-assembly1_A  TM=6.027E-01  e=1.032E-03  Bacteroides fragilis
  5jyv-assembly1_B  TM=5.453E-01  e=1.418E-02  Thermosynechococcus vestitus BP-1

Sequence (147 aa):
NLYDFVVTADGSKLFTDSGIDLNEILAERLDGNFLVKEDAEIIEEDGKPVIFLFTTEDCPYCAWEQPVLEEVVESFGDAIVYKLRQGVLEDQEVFEEFGDGGVPLIVLGGKYYRIGAGVQAGEDLEKEYLTTHICNLTGGIPESICE

pLDDT: mean 89.12, std 13.2, range [46.84, 98.69]

Mean predicted aligned error: 7.08 Å

Solvent-accessible surface area (backbone atoms only — not comparable to full-atom values): 8429 Å² total; per-residue (Å²): 138,79,85,75,67,45,63,44,97,84,62,48,33,39,40,52,103,79,58,42,59,46,55,70,73,69,38,59,69,47,75,84,65,24,36,56,43,91,87,46,71,69,40,57,58,98,89,17,45,30,36,38,39,32,29,51,95,92,33,74,53,20,70,55,35,48,62,53,51,49,58,50,56,60,75,41,46,88,48,44,41,82,44,82,31,86,43,63,82,67,66,36,70,59,48,62,72,77,40,91,84,60,67,20,30,40,34,45,19,65,30,39,34,31,76,52,54,50,72,89,72,30,70,72,53,35,46,52,34,54,47,52,56,50,20,65,72,47,76,37,44,48,50,91,77,58,106